Protein AF-A0A0F2RY77-F1 (afdb_monomer_lite)

Foldseek 3Di:
DDDPPDPPVVVVVPPPPVQVVVVVLQVQQDVCQVPDDPVVNVCQVVPFDWDWDQHPQKTWIWTADPNHTHTDDIGRNDD

pLDDT: mean 78.1, std 13.7, range [47.66, 92.06]

Secondary structure (DSSP, 8-state):
-----SHHHHHHHTS-HHHHHHHHHHHHHHHHHHHS-HHHHHHHHHHSEEEEEEETTEEEEEEEETTEEEEEEEEE---

Structure (mmCIF, N/CA/C/O backbone):
data_AF-A0A0F2RY77-F1
#
_entry.id   AF-A0A0F2RY77-F1
#
loop_
_atom_site.group_PDB
_atom_site.id
_atom_site.type_symbol
_atom_site.label_atom_id
_atom_site.label_alt_id
_atom_site.label_comp_id
_atom_site.label_asym_id
_atom_site.label_entity_id
_atom_site.label_seq_id
_atom_site.pdbx_PDB_ins_code
_atom_site.Cartn_x
_atom_site.Cartn_y
_atom_site.Cartn_z
_atom_site.occupancy
_atom_site.B_iso_or_equiv
_atom_site.auth_seq_id
_atom_site.auth_comp_id
_atom_site.auth_asym_id
_atom_site.auth_atom_id
_atom_site.pdbx_PDB_model_num
ATOM 1 N N . MET A 1 1 ? 39.180 25.481 -10.662 1.00 53.28 1 MET A N 1
ATOM 2 C CA . MET A 1 1 ? 38.675 24.491 -9.693 1.00 53.28 1 MET A CA 1
ATOM 3 C C . MET A 1 1 ? 37.201 24.814 -9.606 1.00 53.28 1 MET A C 1
ATOM 5 O O . MET A 1 1 ? 36.806 25.496 -8.682 1.00 53.28 1 MET A O 1
ATOM 9 N N . ASP A 1 2 ? 36.443 24.444 -10.639 1.00 47.66 2 ASP A N 1
ATOM 10 C CA . ASP A 1 2 ? 35.059 24.889 -10.815 1.00 47.66 2 ASP A CA 1
ATOM 11 C C . ASP A 1 2 ? 34.223 23.729 -11.357 1.00 47.66 2 ASP A C 1
ATOM 13 O O . ASP A 1 2 ? 34.480 23.198 -12.435 1.00 47.66 2 ASP A O 1
ATOM 17 N N . GLU A 1 3 ? 33.309 23.313 -10.485 1.00 52.75 3 GLU A N 1
ATOM 18 C CA . GLU A 1 3 ? 31.994 22.710 -10.714 1.00 52.75 3 GLU A CA 1
ATOM 19 C C . GLU A 1 3 ? 31.856 21.568 -11.729 1.00 52.75 3 GLU A C 1
ATOM 21 O O . GLU A 1 3 ? 31.463 21.726 -12.881 1.00 52.75 3 GLU A O 1
ATOM 26 N N . LEU A 1 4 ? 32.024 20.355 -11.203 1.00 56.16 4 LEU A N 1
ATOM 27 C CA . LEU A 1 4 ? 31.604 19.096 -11.814 1.00 56.16 4 LEU A CA 1
ATOM 28 C C . LEU A 1 4 ? 30.224 18.673 -11.256 1.00 56.16 4 LEU A C 1
ATOM 30 O O . LEU A 1 4 ? 30.095 17.586 -10.702 1.00 56.16 4 LEU A O 1
ATOM 34 N N . ILE A 1 5 ? 29.208 19.554 -11.314 1.00 59.66 5 ILE A N 1
ATOM 35 C CA . ILE A 1 5 ? 27.829 19.257 -10.848 1.00 59.66 5 ILE A CA 1
ATOM 36 C C . ILE A 1 5 ? 26.688 19.839 -11.737 1.00 59.66 5 ILE A C 1
ATOM 38 O O . ILE A 1 5 ? 25.771 20.446 -11.191 1.00 59.66 5 ILE A O 1
ATOM 42 N N . PRO A 1 6 ? 26.644 19.671 -13.079 1.00 50.16 6 PRO A N 1
ATOM 43 C CA . PRO A 1 6 ? 25.404 19.970 -13.812 1.00 50.16 6 PRO A CA 1
ATOM 44 C C . PRO A 1 6 ? 24.521 18.745 -14.113 1.00 50.16 6 PRO A C 1
ATOM 46 O O . PRO A 1 6 ? 23.316 18.895 -14.250 1.00 50.16 6 PRO A O 1
ATOM 49 N N . THR A 1 7 ? 25.044 17.517 -14.147 1.00 56.62 7 THR A N 1
ATOM 50 C CA . THR A 1 7 ? 24.261 16.375 -14.672 1.00 56.62 7 THR A CA 1
ATOM 51 C C . THR A 1 7 ? 23.226 15.819 -13.683 1.00 56.62 7 THR A C 1
ATOM 53 O O . THR A 1 7 ? 22.120 15.467 -14.072 1.00 56.62 7 THR A O 1
ATOM 56 N N . ALA A 1 8 ? 23.537 15.782 -12.383 1.00 57.28 8 ALA A N 1
ATOM 57 C CA . ALA A 1 8 ? 22.661 15.152 -11.386 1.00 57.28 8 ALA A CA 1
ATOM 58 C C . ALA A 1 8 ? 21.425 15.995 -10.999 1.00 57.28 8 ALA A C 1
ATOM 60 O O . ALA A 1 8 ? 20.444 15.449 -10.497 1.00 57.28 8 ALA A O 1
ATOM 61 N N . LEU A 1 9 ? 21.467 17.318 -11.200 1.00 53.09 9 LEU A N 1
ATOM 62 C CA . LEU A 1 9 ? 20.352 18.225 -10.891 1.00 53.09 9 LEU A CA 1
ATOM 63 C C . LEU A 1 9 ? 19.325 18.292 -12.034 1.00 53.09 9 LEU A C 1
ATOM 65 O O . LEU A 1 9 ? 18.128 18.350 -11.749 1.00 53.09 9 LEU A O 1
ATOM 69 N N . ASP A 1 10 ? 19.764 18.196 -13.294 1.00 53.84 10 ASP A N 1
ATOM 70 C CA . ASP A 1 10 ? 18.874 18.107 -14.463 1.00 53.84 10 ASP A CA 1
ATOM 71 C C . ASP A 1 10 ? 18.125 16.764 -14.517 1.00 53.84 10 ASP A C 1
ATOM 73 O O . ASP A 1 10 ? 16.928 16.732 -14.813 1.00 53.84 10 ASP A O 1
ATOM 77 N N . ASP A 1 11 ? 18.774 15.666 -14.114 1.00 56.22 11 ASP A N 1
ATOM 78 C CA . ASP A 1 11 ? 18.113 14.364 -13.952 1.00 56.22 11 ASP A CA 1
ATOM 79 C C . ASP A 1 11 ? 17.035 14.398 -12.852 1.00 56.22 11 ASP A C 1
ATOM 81 O O . ASP A 1 11 ? 15.987 13.762 -12.977 1.00 56.22 11 ASP A O 1
ATOM 85 N N . LEU A 1 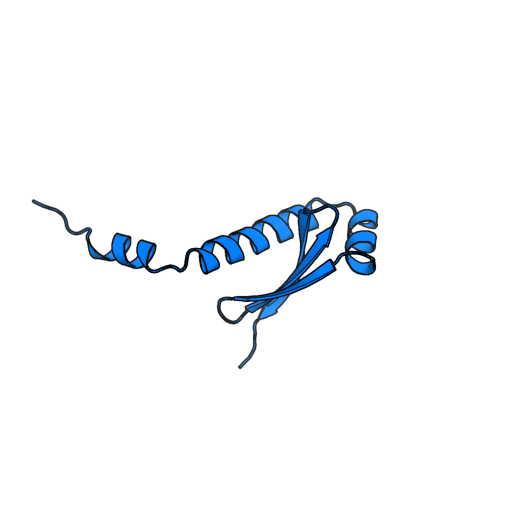12 ? 17.244 15.186 -11.787 1.00 55.62 12 LEU A N 1
ATOM 86 C CA . LEU A 1 12 ? 16.263 15.369 -10.713 1.00 55.62 12 LEU A CA 1
ATOM 87 C C . LEU A 1 12 ? 15.061 16.219 -11.167 1.00 55.62 12 LEU A C 1
ATOM 89 O O . LEU A 1 12 ? 13.932 15.962 -10.747 1.00 55.62 12 LEU A O 1
ATOM 93 N N . ALA A 1 13 ? 15.292 17.205 -12.040 1.00 56.31 13 ALA A N 1
ATOM 94 C CA . ALA A 1 13 ? 14.250 18.031 -12.656 1.00 56.31 13 ALA A CA 1
ATOM 95 C C . ALA A 1 13 ? 13.421 17.261 -13.705 1.00 56.31 13 ALA A C 1
ATOM 97 O O . ALA A 1 13 ? 12.274 17.624 -13.976 1.00 56.31 13 ALA A O 1
ATOM 98 N N . GLY A 1 14 ? 13.987 16.185 -14.264 1.00 53.16 14 GLY A N 1
ATOM 99 C CA . GLY A 1 14 ? 13.333 15.270 -15.197 1.00 53.16 14 GLY A CA 1
ATOM 100 C C . GLY A 1 14 ? 12.469 14.188 -14.544 1.00 53.16 14 GLY A C 1
ATOM 101 O O . GLY A 1 14 ? 11.679 13.563 -15.252 1.00 53.16 14 GLY A O 1
ATOM 102 N N . ILE A 1 15 ? 12.558 13.974 -13.222 1.00 55.47 15 ILE A N 1
ATOM 103 C CA . ILE A 1 15 ? 11.630 13.078 -12.520 1.00 55.47 15 ILE A CA 1
ATOM 104 C C . ILE A 1 15 ? 10.249 13.735 -12.586 1.00 55.47 15 ILE A C 1
ATOM 106 O O . ILE A 1 15 ? 10.052 14.801 -11.990 1.00 55.47 15 ILE A O 1
ATOM 110 N N . PRO A 1 16 ? 9.263 13.138 -13.281 1.00 60.69 16 PRO A N 1
ATOM 111 C CA . PRO A 1 16 ? 7.917 13.674 -13.299 1.00 60.69 16 PRO A CA 1
ATOM 112 C C . PRO A 1 16 ? 7.482 13.902 -11.853 1.00 60.69 16 PRO A C 1
ATOM 114 O O . PRO A 1 16 ? 7.542 12.992 -11.032 1.00 60.69 16 PRO A O 1
ATOM 117 N N . ASN A 1 17 ? 6.988 15.091 -11.513 1.00 63.06 17 ASN A N 1
ATOM 118 C CA . ASN A 1 17 ? 6.452 15.382 -10.171 1.00 63.06 17 ASN A CA 1
ATOM 119 C C . ASN A 1 17 ? 5.375 14.340 -9.749 1.00 63.06 17 ASN A C 1
ATOM 121 O O . ASN A 1 17 ? 5.111 14.061 -8.577 1.00 63.06 17 ASN A O 1
ATOM 125 N N . LYS A 1 18 ? 4.778 13.685 -10.751 1.00 68.19 18 LYS A N 1
ATOM 126 C CA . LYS A 1 18 ? 3.881 12.535 -10.637 1.00 68.19 18 LYS A CA 1
ATOM 127 C C . LYS A 1 18 ? 4.536 11.274 -10.050 1.00 68.19 18 LYS A C 1
ATOM 129 O O . LYS A 1 18 ? 3.871 10.552 -9.315 1.00 68.19 18 LYS A O 1
ATOM 134 N N . ASP A 1 19 ? 5.806 11.022 -10.326 1.00 71.31 19 ASP A N 1
ATOM 135 C CA . ASP A 1 19 ? 6.546 9.855 -9.848 1.00 71.31 19 ASP A CA 1
ATOM 136 C C . ASP A 1 19 ? 6.905 10.010 -8.368 1.00 71.31 19 ASP A C 1
ATOM 138 O O . ASP A 1 19 ? 6.563 9.1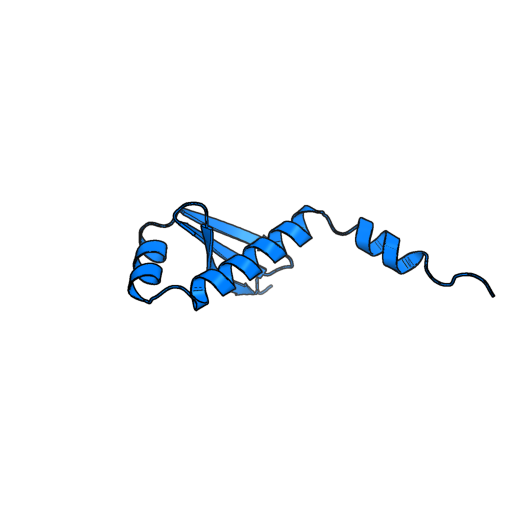52 -7.554 1.00 71.31 19 ASP A O 1
ATOM 142 N N . LEU A 1 20 ? 7.435 11.175 -7.979 1.00 75.38 20 LEU A N 1
ATOM 143 C CA . LEU A 1 20 ? 7.683 11.511 -6.571 1.00 75.38 20 LEU A CA 1
ATOM 144 C C . LEU A 1 20 ? 6.389 11.523 -5.747 1.00 75.38 20 LEU A C 1
ATOM 146 O O . LEU A 1 20 ? 6.338 10.965 -4.649 1.00 75.38 20 LEU A O 1
ATOM 150 N N . SER A 1 21 ? 5.312 12.106 -6.283 1.00 79.50 21 SER A N 1
ATOM 151 C CA . SER A 1 21 ? 4.014 12.112 -5.597 1.00 79.50 21 SER A CA 1
ATOM 152 C C . SER A 1 21 ? 3.387 10.717 -5.499 1.00 79.50 21 SER A C 1
ATOM 154 O O . SER A 1 21 ? 2.739 10.411 -4.496 1.00 79.50 21 SER A O 1
ATOM 156 N N . THR A 1 22 ? 3.605 9.841 -6.483 1.00 80.75 22 THR A N 1
ATOM 157 C CA . THR A 1 22 ? 3.132 8.451 -6.433 1.00 80.75 22 THR A CA 1
ATOM 158 C C . THR A 1 22 ? 3.924 7.631 -5.419 1.00 80.75 22 THR A C 1
ATOM 160 O O . THR A 1 22 ? 3.319 6.959 -4.582 1.00 80.75 22 THR A O 1
ATOM 163 N N . GLY A 1 23 ? 5.255 7.743 -5.420 1.00 80.50 23 GLY A N 1
ATOM 164 C CA . GLY A 1 23 ? 6.115 7.119 -4.412 1.00 80.50 23 GLY A CA 1
ATOM 165 C C . GLY A 1 23 ? 5.768 7.579 -2.993 1.00 80.50 23 GLY A C 1
ATOM 166 O O . GLY A 1 23 ? 5.594 6.754 -2.094 1.00 80.50 23 GLY A O 1
ATOM 167 N N . GLY A 1 24 ? 5.543 8.884 -2.808 1.00 83.75 24 GLY A N 1
ATOM 168 C CA . GLY A 1 24 ? 5.107 9.458 -1.534 1.00 83.75 24 GLY A CA 1
ATOM 169 C C . GLY A 1 24 ? 3.775 8.883 -1.042 1.00 83.75 24 GLY A C 1
ATOM 170 O O . GLY A 1 24 ? 3.660 8.499 0.122 1.00 83.75 24 GLY A O 1
ATOM 171 N N . LYS A 1 25 ? 2.780 8.738 -1.929 1.00 85.12 25 LYS A N 1
ATOM 172 C CA . LYS A 1 25 ? 1.489 8.107 -1.590 1.00 85.12 25 LYS A CA 1
ATOM 173 C C . LYS A 1 25 ? 1.652 6.663 -1.116 1.00 85.12 25 LYS A C 1
ATOM 175 O O . LYS A 1 25 ? 0.988 6.265 -0.161 1.00 85.12 25 LYS A O 1
ATOM 180 N N . VAL A 1 26 ? 2.523 5.888 -1.763 1.00 85.19 26 VAL A N 1
ATOM 181 C CA . VAL A 1 26 ? 2.790 4.489 -1.394 1.00 85.19 26 VAL A CA 1
ATOM 182 C C . VAL A 1 26 ? 3.458 4.409 -0.020 1.00 85.19 26 VAL A C 1
ATOM 184 O O . VAL A 1 26 ? 3.001 3.640 0.823 1.00 85.19 26 VAL A O 1
ATOM 187 N N . MET A 1 27 ? 4.474 5.239 0.241 1.00 87.62 27 MET A N 1
ATOM 188 C CA . MET A 1 27 ? 5.170 5.268 1.535 1.00 87.62 27 MET A CA 1
ATOM 189 C C . MET A 1 27 ? 4.244 5.676 2.687 1.00 87.62 27 MET A C 1
ATOM 191 O O . MET A 1 27 ? 4.201 5.002 3.718 1.00 87.62 27 MET A O 1
ATOM 195 N N . VAL A 1 28 ? 3.457 6.744 2.509 1.00 89.62 28 VAL A N 1
ATOM 196 C CA . VAL A 1 28 ? 2.465 7.171 3.511 1.00 89.62 28 VAL A CA 1
ATOM 197 C C . VAL A 1 28 ? 1.401 6.088 3.706 1.00 89.62 28 VAL A C 1
ATOM 199 O O . VAL A 1 28 ? 1.015 5.796 4.838 1.00 89.62 28 VAL A O 1
ATOM 202 N N . GLY A 1 29 ? 0.968 5.448 2.616 1.00 89.62 29 GLY A N 1
ATOM 203 C CA . GLY A 1 29 ? 0.023 4.339 2.648 1.00 89.62 29 GLY A CA 1
ATOM 204 C C . GLY A 1 29 ? 0.515 3.142 3.464 1.00 89.62 29 GLY A C 1
ATOM 205 O O . GLY A 1 29 ? -0.256 2.608 4.265 1.00 89.62 29 GLY A O 1
ATOM 206 N N . ASP A 1 30 ? 1.771 2.726 3.290 1.00 89.56 30 ASP A N 1
ATOM 207 C CA . ASP A 1 30 ? 2.373 1.621 4.051 1.00 89.56 30 ASP A CA 1
ATOM 208 C C . ASP A 1 30 ? 2.496 1.974 5.537 1.00 89.56 30 ASP A C 1
ATOM 210 O O . ASP A 1 30 ? 2.084 1.200 6.405 1.00 89.56 30 ASP A O 1
ATOM 214 N N . HIS A 1 31 ? 2.969 3.185 5.845 1.00 90.75 31 HIS A N 1
ATOM 215 C CA . HIS A 1 31 ? 3.082 3.667 7.222 1.00 90.75 31 HIS A CA 1
ATOM 216 C C . HIS A 1 31 ? 1.731 3.672 7.947 1.00 90.75 31 HIS A C 1
ATOM 218 O O . HIS A 1 31 ? 1.607 3.160 9.066 1.00 90.75 31 HIS A O 1
ATOM 224 N N . ASN A 1 32 ? 0.693 4.193 7.291 1.00 89.62 32 ASN A N 1
ATOM 225 C CA . ASN A 1 32 ? -0.664 4.234 7.829 1.00 89.62 32 ASN A CA 1
ATOM 226 C C . ASN A 1 32 ? -1.241 2.831 8.025 1.00 89.62 32 ASN A C 1
ATOM 228 O O . ASN A 1 32 ? -1.868 2.557 9.052 1.00 89.62 32 ASN A O 1
ATOM 232 N N . TRP A 1 33 ? -1.004 1.923 7.076 1.00 87.25 33 TRP A N 1
ATOM 233 C CA . TRP A 1 33 ? -1.434 0.534 7.194 1.00 87.25 33 TRP A CA 1
ATOM 234 C C . TRP A 1 33 ? -0.764 -0.157 8.382 1.00 87.25 33 TRP A C 1
ATOM 236 O O . TRP A 1 33 ? -1.455 -0.737 9.223 1.00 87.25 33 TRP A O 1
ATOM 246 N N . ARG A 1 34 ? 0.560 -0.023 8.527 1.00 88.75 34 ARG A N 1
ATOM 247 C CA . ARG A 1 34 ? 1.326 -0.603 9.642 1.00 88.75 34 ARG A CA 1
ATOM 248 C C . ARG A 1 34 ? 0.895 -0.061 11.002 1.00 88.75 34 ARG A C 1
ATOM 250 O O . ARG A 1 34 ? 0.794 -0.843 11.945 1.00 88.75 34 ARG A O 1
ATOM 257 N N . ARG A 1 35 ? 0.575 1.231 11.106 1.00 92.06 35 ARG A N 1
ATOM 258 C CA . ARG A 1 35 ? 0.080 1.843 12.351 1.00 92.06 35 ARG A CA 1
ATOM 259 C C . ARG A 1 35 ? -1.378 1.526 12.676 1.00 92.06 35 ARG A C 1
ATOM 261 O O . ARG A 1 35 ? -1.758 1.594 13.843 1.00 92.06 35 ARG A O 1
ATOM 268 N N . ALA A 1 36 ? -2.206 1.207 11.684 1.00 88.00 36 ALA A N 1
ATOM 269 C CA . ALA A 1 36 ? -3.624 0.964 11.916 1.00 88.00 36 ALA A CA 1
ATOM 270 C C . ALA A 1 36 ? -3.861 -0.338 12.716 1.00 88.00 36 ALA A C 1
ATOM 272 O O . ALA A 1 36 ? -3.268 -1.371 12.387 1.00 88.00 36 ALA A O 1
ATOM 273 N N . PRO A 1 37 ? -4.764 -0.333 13.719 1.00 91.69 37 PRO A N 1
ATOM 274 C CA . PRO A 1 37 ? -5.169 -1.547 14.421 1.00 91.69 37 PRO A CA 1
ATOM 275 C C . PRO A 1 37 ? -5.937 -2.493 13.487 1.00 91.69 37 PRO A C 1
ATOM 277 O O . PRO A 1 37 ? -6.564 -2.060 12.517 1.00 91.69 37 PRO A O 1
ATOM 280 N N . LEU A 1 38 ? -5.921 -3.796 13.790 1.00 87.81 38 LEU A N 1
ATOM 281 C CA . LEU A 1 38 ? -6.438 -4.844 12.898 1.00 87.81 38 LEU A CA 1
ATOM 282 C C . LEU A 1 38 ? -7.905 -4.617 12.482 1.00 87.81 38 LEU A C 1
ATOM 284 O O . LEU A 1 38 ? -8.253 -4.757 11.312 1.00 87.81 38 LEU A O 1
ATOM 288 N N . SER A 1 39 ? -8.753 -4.191 13.423 1.00 89.56 39 SER A N 1
ATOM 289 C CA . SER A 1 39 ? -10.164 -3.867 13.169 1.00 89.56 39 SER A CA 1
ATOM 290 C C . SER A 1 39 ? -10.336 -2.715 12.175 1.00 89.56 39 SER A C 1
ATOM 292 O O . SER A 1 39 ? -11.260 -2.719 11.361 1.00 89.56 39 SER A O 1
ATOM 294 N N . HIS A 1 40 ? -9.426 -1.741 12.201 1.00 88.88 40 HIS A N 1
ATOM 295 C CA . HIS A 1 40 ? -9.420 -0.620 11.272 1.00 88.88 40 HIS A CA 1
ATOM 296 C C . HIS A 1 40 ? -8.958 -1.077 9.885 1.00 88.88 40 HIS A C 1
ATOM 298 O O . HIS A 1 40 ? -9.611 -0.749 8.899 1.00 88.88 40 HIS A O 1
ATOM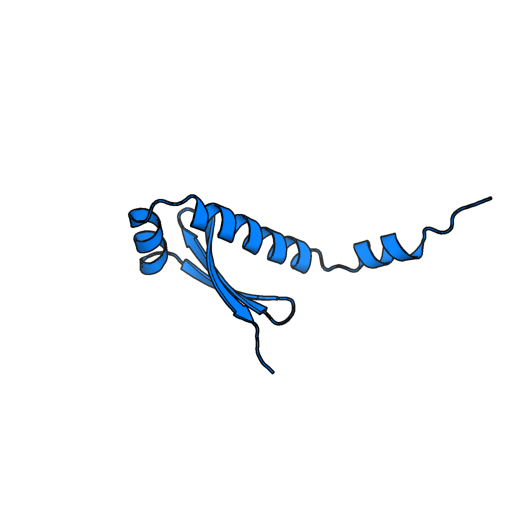 304 N N . ARG A 1 41 ? -7.918 -1.919 9.802 1.00 88.31 41 ARG A N 1
ATOM 305 C CA . ARG A 1 41 ? -7.462 -2.508 8.529 1.00 88.31 41 ARG A CA 1
ATOM 306 C C . ARG A 1 41 ? -8.574 -3.268 7.813 1.00 88.31 41 ARG A C 1
ATOM 308 O O . ARG A 1 41 ? -8.764 -3.071 6.618 1.00 88.31 41 ARG A O 1
ATOM 315 N N . VAL A 1 42 ? -9.356 -4.070 8.541 1.00 89.56 42 VAL A N 1
ATOM 316 C CA . VAL A 1 42 ? -10.506 -4.797 7.971 1.00 89.56 42 VAL A CA 1
ATOM 317 C C . VAL A 1 42 ? -11.576 -3.832 7.450 1.00 89.56 42 VAL A C 1
ATOM 319 O O . VAL A 1 42 ? -12.078 -4.018 6.345 1.00 89.56 42 VAL A O 1
ATOM 322 N N . ARG A 1 43 ? -11.895 -2.759 8.189 1.00 90.25 43 ARG A N 1
ATOM 323 C CA . ARG A 1 43 ? -12.851 -1.733 7.726 1.00 90.25 43 ARG A CA 1
ATOM 324 C C . ARG A 1 43 ? -12.369 -1.021 6.464 1.00 90.25 43 ARG A C 1
ATOM 326 O O . ARG A 1 43 ? -13.147 -0.880 5.529 1.00 90.25 43 ARG A O 1
ATOM 333 N N . ILE A 1 44 ? -11.098 -0.625 6.416 1.00 89.25 44 ILE A N 1
ATOM 334 C CA . ILE A 1 44 ? -10.481 -0.002 5.235 1.00 89.25 44 ILE A CA 1
ATOM 335 C C . ILE A 1 44 ? -10.503 -0.973 4.055 1.00 89.25 44 ILE A C 1
ATOM 337 O O . ILE A 1 44 ? -10.826 -0.587 2.937 1.00 89.25 44 ILE A O 1
ATOM 341 N N . PHE A 1 45 ? -10.199 -2.246 4.299 1.00 86.06 45 PHE A N 1
ATOM 342 C CA . PHE A 1 45 ? -10.205 -3.262 3.258 1.00 86.06 45 PHE A CA 1
ATOM 343 C C . PHE A 1 45 ? -11.604 -3.494 2.674 1.00 86.06 45 PHE A C 1
ATOM 345 O O . PHE A 1 45 ? -11.723 -3.683 1.465 1.00 86.06 45 PHE A O 1
ATOM 352 N N . LEU A 1 46 ? -12.654 -3.474 3.502 1.00 87.81 46 LEU A N 1
ATOM 353 C CA . LEU A 1 46 ? -14.034 -3.727 3.073 1.00 87.81 46 LEU A CA 1
ATOM 354 C C . LEU A 1 46 ? -14.726 -2.493 2.481 1.00 87.81 46 LEU A C 1
ATOM 356 O O . LEU A 1 46 ? -15.412 -2.615 1.470 1.00 87.81 46 LEU A O 1
ATOM 360 N N . PHE A 1 47 ? -14.540 -1.320 3.088 1.00 89.88 47 PHE A N 1
ATOM 361 C CA . PHE A 1 47 ? -15.289 -0.099 2.764 1.00 89.88 47 PHE A CA 1
ATOM 362 C C . PHE A 1 47 ? -14.434 1.015 2.141 1.00 89.88 47 PHE A C 1
ATOM 364 O O . PHE A 1 47 ? -14.969 2.042 1.729 1.00 89.88 47 PHE A O 1
ATOM 371 N N . GLY A 1 48 ? -13.112 0.854 2.080 1.00 87.81 48 GLY A N 1
ATOM 372 C CA . GLY A 1 48 ? -12.214 1.840 1.487 1.00 87.81 48 GLY A CA 1
ATOM 373 C C . GLY A 1 48 ? -12.340 1.910 -0.033 1.00 87.81 48 GLY A C 1
ATOM 374 O O . GLY A 1 48 ? -12.505 0.899 -0.722 1.00 87.81 48 GLY A O 1
ATOM 375 N N . ARG A 1 49 ? -12.216 3.123 -0.578 1.00 87.69 49 ARG A N 1
ATOM 376 C CA . ARG A 1 49 ? -12.194 3.343 -2.028 1.00 87.69 49 ARG A CA 1
ATOM 377 C C . ARG A 1 49 ? -10.859 2.855 -2.585 1.00 87.69 49 ARG A C 1
ATOM 379 O O . ARG A 1 49 ? -9.816 3.387 -2.219 1.00 87.69 49 ARG A O 1
ATOM 386 N N . ARG A 1 50 ? -10.886 1.862 -3.475 1.00 88.69 50 ARG A N 1
ATOM 387 C CA . ARG A 1 50 ? -9.676 1.268 -4.064 1.00 88.69 50 ARG A CA 1
ATOM 388 C C . ARG A 1 50 ? -9.171 2.103 -5.239 1.00 88.69 50 ARG A C 1
ATOM 390 O O . ARG A 1 50 ? -9.921 2.378 -6.170 1.00 88.69 50 ARG A O 1
ATOM 397 N N . GLU A 1 51 ? -7.895 2.451 -5.208 1.00 88.25 51 GLU A N 1
ATOM 398 C CA . GLU A 1 51 ? -7.143 3.053 -6.305 1.00 88.25 51 GLU A CA 1
ATOM 399 C C . GLU A 1 51 ? -5.991 2.109 -6.671 1.00 88.25 51 GLU A C 1
ATOM 401 O O . GLU A 1 51 ? -5.220 1.680 -5.809 1.00 88.25 51 GLU A O 1
ATOM 406 N N . ARG A 1 52 ? -5.899 1.740 -7.951 1.00 84.94 52 ARG A N 1
ATOM 407 C CA . ARG A 1 52 ? -4.808 0.913 -8.479 1.00 84.94 52 ARG A CA 1
ATOM 408 C C . ARG A 1 52 ? -3.870 1.810 -9.262 1.00 84.94 52 ARG A C 1
ATOM 410 O O . ARG A 1 52 ? -4.303 2.467 -10.204 1.00 84.94 52 ARG A O 1
ATOM 417 N N . ILE A 1 53 ? -2.605 1.824 -8.870 1.00 83.00 53 ILE A N 1
ATOM 418 C CA . ILE A 1 53 ? -1.571 2.641 -9.491 1.00 83.00 53 ILE A CA 1
ATOM 419 C C . ILE A 1 53 ? -0.467 1.707 -9.960 1.00 83.00 53 ILE A C 1
ATOM 421 O O . ILE A 1 53 ? -0.027 0.840 -9.211 1.00 83.00 53 ILE A O 1
ATOM 425 N N . THR A 1 54 ? -0.029 1.883 -11.201 1.00 79.44 54 THR A N 1
ATOM 426 C CA . THR A 1 54 ? 1.143 1.180 -11.726 1.00 79.44 54 THR A CA 1
ATOM 427 C C . THR A 1 54 ? 2.270 2.191 -11.809 1.00 79.44 54 THR A C 1
ATOM 429 O O . THR A 1 54 ? 2.133 3.197 -12.505 1.00 79.44 54 THR A O 1
ATOM 432 N N . HIS A 1 55 ? 3.343 1.968 -11.059 1.00 72.88 55 HIS A N 1
ATOM 433 C CA . HIS A 1 55 ? 4.469 2.890 -10.979 1.00 72.88 55 HIS A CA 1
ATOM 434 C C . HIS A 1 55 ? 5.778 2.103 -10.930 1.00 72.88 55 HIS A C 1
ATOM 436 O O . HIS A 1 55 ? 5.867 1.132 -10.186 1.00 72.88 55 HIS A O 1
ATOM 442 N N . LEU A 1 56 ? 6.758 2.487 -11.758 1.00 73.50 56 LEU A N 1
ATOM 443 C CA . LEU A 1 56 ? 8.059 1.806 -11.894 1.00 73.50 56 LEU A CA 1
ATOM 444 C C . LEU A 1 56 ? 7.953 0.285 -12.136 1.00 73.50 56 LEU A C 1
ATOM 446 O O . LEU A 1 56 ? 8.760 -0.486 -11.630 1.00 73.50 56 LEU A O 1
ATOM 450 N N . GLY A 1 57 ? 6.930 -0.168 -12.872 1.00 73.31 57 GLY A N 1
ATOM 451 C CA . GLY A 1 57 ? 6.705 -1.604 -13.094 1.00 73.31 57 GLY A CA 1
ATOM 452 C C . GLY A 1 57 ? 6.187 -2.350 -11.859 1.00 73.31 57 GLY A C 1
ATOM 453 O O . GLY A 1 57 ? 6.272 -3.567 -11.793 1.00 73.31 57 GLY A O 1
ATOM 454 N N . VAL A 1 58 ? 5.635 -1.647 -10.869 1.00 77.69 58 VAL A N 1
ATOM 455 C CA . VAL A 1 58 ? 4.998 -2.240 -9.689 1.00 77.69 58 VAL A CA 1
ATOM 456 C C . VAL A 1 58 ? 3.524 -1.845 -9.664 1.00 77.69 58 VAL A C 1
ATOM 458 O O . VAL A 1 58 ? 3.167 -0.675 -9.816 1.00 77.69 58 VAL A O 1
ATOM 461 N N . HIS A 1 59 ? 2.650 -2.827 -9.468 1.00 81.94 59 HIS A N 1
ATOM 462 C CA . HIS A 1 59 ? 1.232 -2.629 -9.212 1.00 81.94 59 HIS A CA 1
ATOM 463 C C . HIS A 1 59 ? 0.992 -2.393 -7.720 1.00 81.94 59 HIS A C 1
ATOM 465 O O . HIS A 1 59 ? 1.040 -3.307 -6.895 1.00 81.94 59 HIS A O 1
ATOM 471 N N . CYS A 1 60 ? 0.664 -1.154 -7.381 1.00 85.38 60 CYS A N 1
ATOM 472 C CA . CYS A 1 60 ? 0.286 -0.732 -6.043 1.00 85.38 60 CYS A CA 1
ATOM 473 C C . CYS A 1 60 ? -1.242 -0.627 -5.953 1.00 85.38 60 CYS A C 1
ATOM 475 O O . CYS A 1 60 ? -1.887 0.024 -6.775 1.00 85.38 60 CYS A O 1
ATOM 477 N N . THR A 1 61 ? -1.840 -1.237 -4.931 1.00 87.38 61 THR A N 1
ATOM 478 C CA . THR A 1 61 ? -3.253 -1.042 -4.584 1.00 87.38 61 THR A CA 1
ATOM 479 C C . THR A 1 61 ? -3.346 -0.263 -3.284 1.00 87.38 61 THR A C 1
ATOM 481 O O . THR A 1 61 ? -3.002 -0.765 -2.210 1.00 87.38 61 THR A O 1
ATOM 484 N N . ILE A 1 62 ? -3.851 0.960 -3.392 1.00 89.56 62 ILE A N 1
ATOM 485 C CA . ILE A 1 62 ? -4.104 1.858 -2.272 1.00 89.56 62 ILE A CA 1
ATOM 486 C C . ILE A 1 62 ? -5.609 1.848 -1.992 1.00 89.56 62 ILE A C 1
ATOM 488 O O . ILE A 1 62 ? -6.420 1.919 -2.913 1.00 89.56 62 ILE A O 1
ATOM 492 N N . ALA A 1 63 ? -6.006 1.761 -0.728 1.00 91.50 63 ALA A N 1
ATOM 493 C CA . ALA A 1 63 ? -7.354 2.112 -0.305 1.00 91.50 63 ALA A CA 1
ATOM 494 C C . ALA A 1 63 ? -7.364 3.468 0.378 1.00 91.50 63 ALA A C 1
ATOM 496 O O . ALA A 1 63 ? -6.549 3.751 1.252 1.00 91.50 63 ALA A O 1
ATOM 497 N N . TRP A 1 64 ? -8.349 4.273 0.015 1.00 89.50 64 TRP A N 1
ATOM 498 C CA . TRP A 1 64 ? -8.629 5.543 0.651 1.00 89.50 64 TRP A CA 1
ATOM 499 C C . TRP A 1 64 ? -9.705 5.369 1.705 1.00 89.50 64 TRP A C 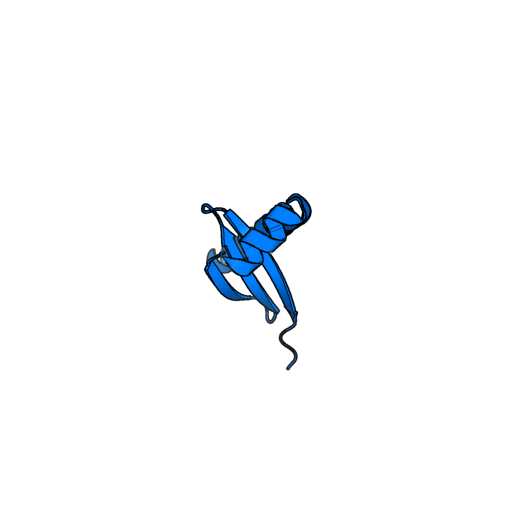1
ATOM 501 O O . TRP A 1 64 ? -10.797 4.862 1.427 1.00 89.50 64 TRP A O 1
ATOM 511 N N . TRP A 1 65 ? -9.400 5.824 2.914 1.00 89.00 65 TRP A N 1
ATOM 512 C CA . TRP A 1 65 ? -10.325 5.814 4.034 1.00 89.00 65 TRP A CA 1
ATOM 513 C C . TRP A 1 65 ? -10.198 7.112 4.818 1.00 89.00 65 TRP A C 1
ATOM 515 O O . TRP A 1 65 ? -9.111 7.452 5.275 1.00 89.00 65 TRP A O 1
ATOM 525 N N . ARG A 1 66 ? -11.308 7.852 4.946 1.00 87.56 66 ARG A N 1
ATOM 526 C CA . ARG A 1 66 ? -11.337 9.200 5.549 1.00 87.56 66 ARG A CA 1
ATOM 527 C C . ARG A 1 66 ? -10.234 10.118 4.996 1.00 87.56 66 ARG A C 1
ATOM 529 O O . ARG A 1 66 ? -9.508 10.738 5.763 1.00 87.56 66 ARG A O 1
ATOM 536 N N . GLU A 1 67 ? -10.088 10.131 3.670 1.00 86.69 67 GLU A N 1
ATOM 537 C CA . GLU A 1 67 ? -9.085 10.929 2.939 1.00 86.69 67 GLU A CA 1
ATOM 538 C C . GLU A 1 67 ? -7.618 10.559 3.218 1.00 86.69 67 GLU A C 1
ATOM 540 O O . GLU A 1 67 ? -6.707 11.220 2.729 1.00 86.69 67 GLU A O 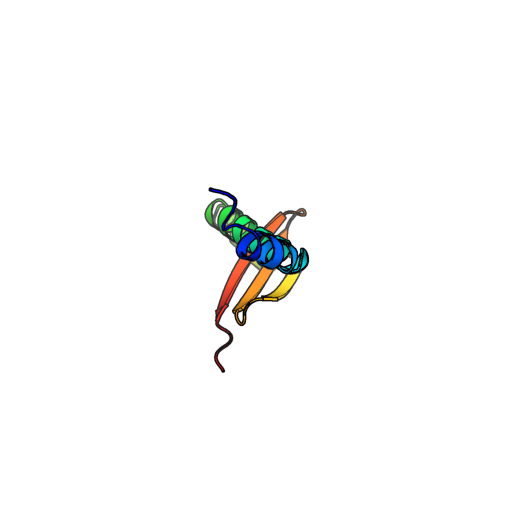1
ATOM 545 N N . GLN A 1 68 ? -7.365 9.461 3.936 1.00 88.19 68 GLN A N 1
ATOM 546 C CA . GLN A 1 68 ? -6.019 8.939 4.152 1.00 88.19 68 GLN A CA 1
ATOM 547 C C . GLN A 1 68 ? -5.743 7.745 3.228 1.00 88.19 68 GLN A C 1
ATOM 549 O O . GLN A 1 68 ? -6.612 6.874 3.084 1.00 88.19 68 GLN A O 1
ATOM 554 N N . PRO A 1 69 ? -4.551 7.676 2.608 1.00 91.06 69 PRO A N 1
ATOM 555 C CA . PRO A 1 69 ? -4.143 6.523 1.825 1.00 91.06 69 PRO A CA 1
ATOM 556 C C . PRO A 1 69 ? -3.668 5.399 2.749 1.00 91.06 69 PRO A C 1
ATOM 558 O O . PRO A 1 69 ? -2.982 5.637 3.746 1.00 91.06 69 PRO A O 1
ATOM 561 N N . TYR A 1 70 ? -4.004 4.168 2.379 1.00 90.50 70 TYR A N 1
ATOM 562 C CA . TYR A 1 70 ? -3.565 2.935 3.020 1.00 90.50 70 TYR A CA 1
ATOM 563 C C . TYR A 1 70 ? -3.106 1.951 1.951 1.00 90.50 70 TYR A C 1
ATOM 565 O O . TYR A 1 70 ? -3.871 1.611 1.049 1.00 90.50 70 TYR A O 1
ATOM 573 N N . LEU A 1 71 ? -1.868 1.477 2.041 1.00 89.81 71 LEU A N 1
ATOM 574 C CA . LEU A 1 71 ? -1.344 0.506 1.090 1.00 89.81 71 LEU A CA 1
ATOM 575 C C . LEU A 1 71 ? -1.837 -0.891 1.476 1.00 89.81 71 LEU A C 1
ATOM 577 O O . LEU A 1 71 ? -1.479 -1.410 2.529 1.00 89.81 71 LEU A O 1
ATOM 581 N N . ILE A 1 72 ? -2.677 -1.489 0.630 1.00 88.38 72 ILE A N 1
ATOM 582 C CA . ILE A 1 72 ? -3.235 -2.829 0.867 1.00 88.38 72 ILE A CA 1
ATOM 583 C C . ILE A 1 72 ? -2.367 -3.896 0.212 1.00 88.38 72 ILE A C 1
ATOM 585 O O . ILE A 1 72 ? -2.183 -4.978 0.767 1.00 88.38 72 ILE A O 1
ATOM 589 N N . TRP A 1 73 ? -1.892 -3.618 -0.999 1.00 84.69 73 TRP A N 1
ATOM 590 C CA . TRP A 1 73 ? -1.184 -4.599 -1.803 1.00 84.69 73 TRP A CA 1
ATOM 591 C C . TRP A 1 73 ? -0.120 -3.925 -2.651 1.00 84.69 73 TRP A C 1
ATOM 593 O O . TRP A 1 73 ? -0.367 -2.876 -3.246 1.00 84.69 73 TRP A O 1
ATOM 603 N N . ILE A 1 74 ? 1.039 -4.561 -2.736 1.00 83.88 74 ILE A N 1
ATOM 604 C CA . ILE A 1 74 ? 2.085 -4.226 -3.688 1.00 83.88 74 ILE A CA 1
ATOM 605 C C . ILE A 1 74 ? 2.460 -5.532 -4.385 1.00 83.88 74 ILE A C 1
ATOM 607 O O . ILE A 1 74 ? 2.706 -6.542 -3.727 1.00 83.88 74 ILE A O 1
ATOM 611 N N . ALA A 1 75 ? 2.437 -5.535 -5.709 1.00 80.69 75 ALA A N 1
ATOM 612 C CA . ALA A 1 75 ? 2.930 -6.642 -6.509 1.00 80.69 75 ALA A CA 1
ATOM 613 C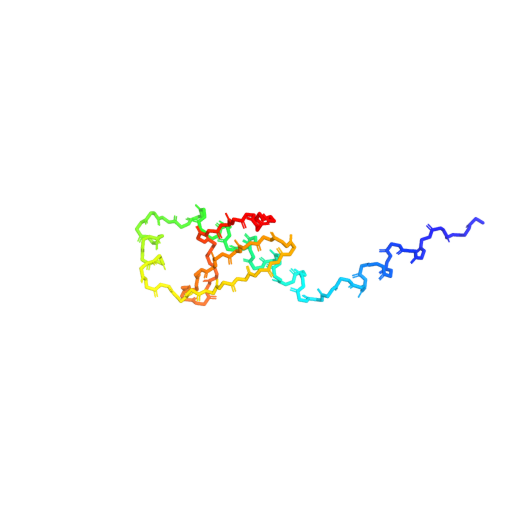 C . ALA A 1 75 ? 3.826 -6.092 -7.601 1.00 80.69 75 ALA A C 1
ATOM 615 O O . ALA A 1 75 ? 3.458 -5.150 -8.295 1.00 80.69 75 ALA A O 1
ATOM 616 N N . GLU A 1 76 ? 4.986 -6.706 -7.766 1.00 74.75 76 GLU A N 1
ATOM 617 C CA . GLU A 1 76 ? 5.824 -6.478 -8.931 1.00 74.75 76 GLU A CA 1
ATOM 618 C C . GLU A 1 76 ? 5.036 -6.871 -10.188 1.00 74.75 76 GLU A C 1
ATOM 620 O O . GLU A 1 76 ? 4.422 -7.946 -10.233 1.00 74.75 76 GLU A O 1
ATOM 625 N N . ALA A 1 77 ? 4.991 -5.984 -11.184 1.00 68.69 77 ALA A N 1
ATOM 626 C CA . ALA A 1 77 ? 4.462 -6.333 -12.490 1.00 68.69 77 ALA A CA 1
ATOM 627 C C . ALA A 1 77 ? 5.490 -7.268 -13.126 1.00 68.69 77 ALA A C 1
ATOM 629 O O . ALA A 1 77 ? 6.500 -6.827 -13.672 1.00 68.69 77 ALA A O 1
ATOM 630 N N . ARG A 1 78 ? 5.281 -8.578 -12.970 1.00 62.72 78 ARG A N 1
ATOM 631 C CA . ARG A 1 78 ? 6.094 -9.555 -13.692 1.00 62.72 78 ARG A CA 1
ATOM 632 C C . ARG A 1 78 ? 5.901 -9.339 -15.202 1.00 62.72 78 ARG A C 1
ATOM 634 O O . ARG A 1 78 ? 4.760 -9.089 -15.601 1.00 62.72 78 ARG A O 1
ATOM 641 N N . PRO A 1 79 ? 6.980 -9.415 -16.000 1.00 58.28 79 PRO A N 1
ATOM 642 C CA . PRO A 1 79 ? 6.898 -9.393 -17.457 1.00 58.28 79 PRO A CA 1
ATOM 643 C C . PRO A 1 79 ? 6.104 -10.583 -18.009 1.00 58.28 79 PRO A C 1
ATOM 645 O O . PRO A 1 79 ? 6.060 -11.641 -17.334 1.00 58.28 79 PRO A O 1
#

Sequence (79 aa):
MDELIPTALDDLAGIPNKDLSTGGKVMVGDHNWRRAPLSHRVRIFLFGRRERITHLGVHCTIAWWREQPYLIWIAEARP

Radius of gyration: 16.85 Å; chains: 1; bounding box: 54×34×32 Å